Protein AF-A0A1C7NAM7-F1 (afdb_monomer_lite)

Structure (mmCIF, N/CA/C/O backbone):
data_AF-A0A1C7NAM7-F1
#
_entry.id   AF-A0A1C7NAM7-F1
#
loop_
_atom_site.group_PDB
_atom_site.id
_atom_site.type_symbol
_atom_site.label_atom_id
_atom_site.label_alt_id
_atom_site.label_comp_id
_atom_site.label_asym_id
_atom_site.label_entity_id
_atom_site.label_seq_id
_atom_site.pdbx_PDB_ins_code
_atom_site.Cartn_x
_atom_site.Cartn_y
_atom_site.Cartn_z
_atom_site.occupancy
_atom_site.B_iso_or_equiv
_atom_site.auth_seq_id
_atom_site.auth_comp_id
_atom_site.auth_asym_id
_atom_site.auth_atom_id
_atom_site.pdbx_PDB_model_num
ATOM 1 N N . MET A 1 1 ? -7.682 -8.474 13.176 1.00 89.62 1 MET A N 1
ATOM 2 C CA . MET A 1 1 ? -6.869 -7.498 12.425 1.00 89.62 1 MET A CA 1
ATOM 3 C C . MET A 1 1 ? -6.862 -7.933 10.978 1.00 89.62 1 MET A C 1
ATOM 5 O O . MET A 1 1 ? -6.713 -9.126 10.73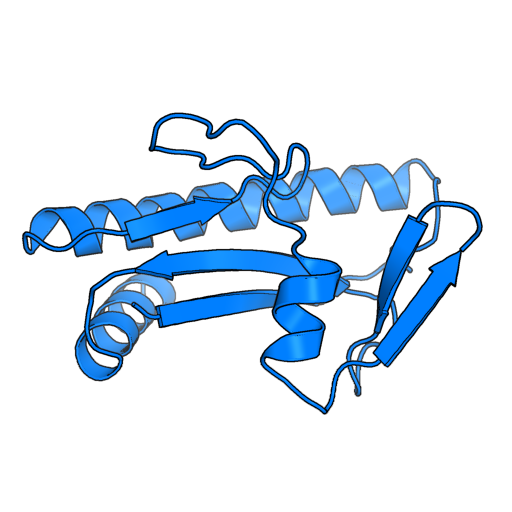5 1.00 89.62 1 MET A O 1
ATOM 9 N N . LEU A 1 2 ? -7.080 -7.004 10.056 1.00 95.81 2 LEU A N 1
ATOM 10 C CA . LEU A 1 2 ? -6.973 -7.240 8.624 1.00 95.81 2 LEU A CA 1
ATOM 11 C C . LEU A 1 2 ? -5.586 -6.818 8.139 1.00 95.81 2 LEU A C 1
ATOM 13 O O . LEU A 1 2 ? -5.033 -5.825 8.616 1.00 95.81 2 LEU A O 1
ATOM 17 N N . VAL A 1 3 ? -5.062 -7.582 7.184 1.00 95.06 3 VAL A N 1
ATOM 18 C CA . VAL A 1 3 ? -3.833 -7.294 6.444 1.00 95.06 3 VAL A CA 1
ATOM 19 C C . VAL A 1 3 ? -4.222 -7.242 4.976 1.00 95.06 3 VAL A C 1
ATOM 21 O O . VAL A 1 3 ? -4.789 -8.205 4.459 1.00 95.06 3 VAL A O 1
ATOM 24 N N . ILE A 1 4 ? -3.991 -6.105 4.334 1.00 95.25 4 ILE A N 1
ATOM 25 C CA . ILE A 1 4 ? -4.506 -5.811 3.002 1.00 95.25 4 ILE A CA 1
ATOM 26 C C . ILE A 1 4 ? -3.323 -5.520 2.085 1.00 95.25 4 ILE A C 1
ATOM 28 O O . ILE A 1 4 ? -2.804 -4.401 2.104 1.00 95.25 4 ILE A O 1
ATOM 32 N N . PRO A 1 5 ? -2.895 -6.506 1.279 1.00 94.44 5 PRO A N 1
ATOM 33 C CA . PRO A 1 5 ? -1.983 -6.256 0.177 1.00 94.44 5 PRO A CA 1
ATOM 34 C C . PRO A 1 5 ? -2.615 -5.281 -0.821 1.00 94.44 5 PRO A C 1
ATOM 36 O O . PRO A 1 5 ? -3.718 -5.508 -1.321 1.00 94.44 5 PRO A O 1
ATOM 39 N N . VAL A 1 6 ? -1.902 -4.204 -1.127 1.00 94.44 6 VAL A N 1
ATOM 40 C CA . VAL A 1 6 ? -2.269 -3.192 -2.117 1.00 94.44 6 VAL A CA 1
ATOM 41 C C . VAL A 1 6 ? -1.274 -3.300 -3.263 1.00 94.44 6 VAL A C 1
ATOM 43 O O . VAL A 1 6 ? -0.093 -2.999 -3.108 1.00 94.44 6 VAL A O 1
ATOM 46 N N . ILE A 1 7 ? -1.744 -3.787 -4.412 1.00 94.31 7 ILE A N 1
ATOM 47 C CA . ILE A 1 7 ? -0.892 -4.098 -5.563 1.00 94.31 7 ILE A CA 1
ATOM 48 C C . ILE A 1 7 ? -1.140 -3.078 -6.664 1.00 94.31 7 ILE A C 1
ATOM 50 O O . ILE A 1 7 ? -2.197 -3.074 -7.298 1.00 94.31 7 ILE A O 1
ATOM 54 N N . GLN A 1 8 ? -0.150 -2.229 -6.922 1.00 95.81 8 GLN A N 1
ATOM 55 C CA . GLN A 1 8 ? -0.212 -1.277 -8.024 1.00 95.81 8 GLN A CA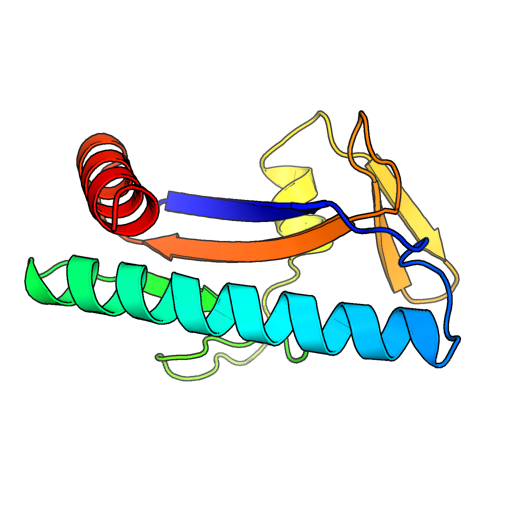 1
ATOM 56 C C . GLN A 1 8 ? 0.397 -1.896 -9.279 1.00 95.81 8 GLN A C 1
ATOM 58 O O . GLN A 1 8 ? 1.521 -2.387 -9.242 1.00 95.81 8 GLN A O 1
ATOM 63 N N . LYS A 1 9 ? -0.324 -1.857 -10.403 1.00 97.38 9 LYS A N 1
ATOM 64 C CA . LYS A 1 9 ? 0.223 -2.261 -11.704 1.00 97.38 9 LYS A CA 1
ATOM 65 C C . LYS A 1 9 ? 1.216 -1.215 -12.204 1.00 97.38 9 LYS A C 1
ATOM 67 O O . LYS A 1 9 ? 0.862 -0.039 -12.281 1.00 97.38 9 LYS A O 1
ATOM 72 N N . CYS A 1 10 ? 2.388 -1.658 -12.639 1.00 97.38 10 CYS A N 1
ATOM 73 C CA . CYS A 1 10 ? 3.432 -0.815 -13.212 1.00 97.38 10 CYS A CA 1
ATOM 74 C C . CYS A 1 10 ? 3.507 -0.907 -14.744 1.00 97.38 10 CYS A C 1
ATOM 76 O O . CYS A 1 10 ? 2.965 -1.827 -15.361 1.00 97.38 10 CYS A O 1
ATOM 78 N N . GLN A 1 11 ? 4.170 0.072 -15.358 1.00 97.50 11 GLN A N 1
ATOM 79 C CA . GLN A 1 11 ? 4.496 0.092 -16.783 1.00 97.50 11 GLN A CA 1
ATOM 80 C C . GLN A 1 11 ? 5.814 -0.629 -17.067 1.00 97.50 11 GLN A C 1
ATOM 82 O O . GLN A 1 11 ? 5.910 -1.341 -18.066 1.00 97.50 11 GLN A O 1
ATOM 87 N N . HIS A 1 12 ? 6.805 -0.475 -16.190 1.00 97.38 12 HIS A N 1
ATOM 88 C CA . HIS A 1 12 ? 8.099 -1.134 -16.314 1.00 97.38 12 HIS A CA 1
ATOM 89 C C . HIS A 1 12 ? 8.175 -2.402 -15.463 1.00 97.38 12 HIS A C 1
ATOM 91 O O . HIS A 1 12 ? 7.453 -2.569 -14.476 1.00 97.38 12 HIS A O 1
ATOM 97 N N . ASP A 1 13 ? 9.094 -3.288 -15.842 1.00 95.44 13 ASP A N 1
ATOM 98 C CA . ASP A 1 13 ? 9.435 -4.463 -15.052 1.00 95.44 13 ASP A CA 1
ATOM 99 C C . ASP A 1 13 ? 10.156 -4.028 -13.768 1.00 95.44 13 ASP A C 1
ATOM 101 O O . ASP A 1 13 ? 11.274 -3.501 -13.817 1.00 95.44 13 ASP A O 1
ATOM 105 N N . MET A 1 14 ? 9.530 -4.256 -12.610 1.00 93.50 14 MET A N 1
ATOM 106 C CA . MET A 1 14 ? 10.075 -3.833 -11.319 1.00 93.50 14 MET A CA 1
ATOM 107 C C . MET A 1 14 ? 11.248 -4.701 -10.842 1.00 93.50 14 MET A C 1
ATOM 109 O O . MET A 1 14 ? 11.785 -4.438 -9.767 1.00 93.50 14 MET A O 1
ATOM 113 N N . VAL A 1 15 ? 11.713 -5.681 -11.628 1.00 91.25 15 VAL A N 1
ATOM 114 C CA . VAL A 1 15 ? 13.030 -6.314 -11.416 1.00 91.25 15 VAL A CA 1
ATOM 115 C C . VAL A 1 15 ? 14.178 -5.388 -11.855 1.00 91.25 15 VAL A C 1
ATOM 117 O O . VAL A 1 15 ? 15.290 -5.481 -11.335 1.00 91.25 15 VAL A O 1
ATOM 120 N N . GLY A 1 16 ? 13.936 -4.465 -12.792 1.00 90.38 16 GLY A N 1
ATOM 121 C CA . GLY A 1 16 ? 14.973 -3.598 -13.357 1.00 90.38 16 GLY A CA 1
ATOM 122 C C . GLY A 1 16 ? 15.506 -2.534 -12.386 1.00 90.38 16 GLY A C 1
ATOM 123 O O . GLY A 1 16 ? 14.821 -2.097 -11.467 1.00 90.38 16 GLY A O 1
ATOM 124 N N . ILE A 1 17 ? 16.731 -2.055 -12.608 1.00 90.06 17 ILE A N 1
ATOM 125 C CA . ILE A 1 17 ? 17.376 -1.007 -11.784 1.00 90.06 17 ILE A CA 1
ATOM 126 C C . ILE A 1 17 ? 17.691 0.265 -12.584 1.00 90.06 17 ILE A C 1
ATOM 128 O O . ILE A 1 17 ? 18.598 1.024 -12.243 1.00 90.06 17 ILE A O 1
ATOM 132 N N . THR A 1 18 ? 16.971 0.485 -13.686 1.00 95.69 18 THR A N 1
ATOM 133 C CA . THR A 1 18 ? 17.170 1.668 -14.532 1.00 95.69 18 THR A CA 1
ATOM 134 C C . THR A 1 18 ? 16.566 2.920 -13.890 1.00 95.69 18 THR A C 1
ATOM 136 O O . THR A 1 18 ? 15.810 2.845 -12.917 1.00 95.69 18 THR A O 1
ATOM 139 N N . LYS A 1 19 ? 16.895 4.094 -14.442 1.00 97.12 19 LYS A N 1
ATOM 140 C CA . LYS A 1 19 ? 16.374 5.379 -13.951 1.00 97.12 19 LYS A CA 1
ATOM 141 C C . LYS A 1 19 ? 14.857 5.467 -14.082 1.00 97.12 19 LYS A C 1
ATOM 143 O O . LYS A 1 19 ? 14.205 5.982 -13.186 1.00 97.12 19 LYS A O 1
ATOM 148 N N . GLU A 1 20 ? 14.312 4.938 -15.169 1.00 97.62 20 GLU A N 1
ATOM 149 C CA . GLU A 1 20 ? 12.881 4.928 -15.470 1.00 97.62 20 GLU A CA 1
ATOM 150 C C . GLU A 1 20 ? 12.124 4.038 -14.480 1.00 97.62 20 GLU A C 1
ATOM 152 O O . GLU A 1 20 ? 11.084 4.439 -13.965 1.00 97.62 20 GLU A O 1
ATOM 157 N N . VAL A 1 21 ? 12.687 2.868 -14.146 1.00 96.38 21 VAL A N 1
ATOM 158 C CA . VAL A 1 21 ? 12.099 1.968 -13.145 1.00 96.38 21 VAL A CA 1
ATOM 159 C C . VAL A 1 21 ? 12.124 2.616 -11.758 1.00 96.38 21 VAL A C 1
ATOM 161 O O . VAL A 1 21 ? 11.120 2.580 -11.057 1.00 96.38 21 VAL A O 1
ATOM 164 N N . ASN A 1 22 ? 13.237 3.244 -11.362 1.00 95.56 22 ASN A N 1
ATOM 165 C CA . ASN A 1 22 ? 13.326 3.951 -10.077 1.00 95.56 22 ASN A CA 1
ATOM 166 C C . ASN A 1 22 ? 12.358 5.136 -9.998 1.00 95.56 22 ASN A C 1
ATOM 168 O O . ASN A 1 22 ? 11.671 5.285 -8.997 1.00 95.56 22 ASN A O 1
ATOM 172 N N . TYR A 1 23 ? 12.241 5.917 -11.072 1.00 97.69 23 TYR A N 1
ATOM 173 C CA . TYR A 1 23 ? 11.260 6.994 -11.144 1.00 97.69 23 TYR A CA 1
ATOM 174 C C . TYR A 1 23 ? 9.826 6.468 -10.998 1.00 97.69 23 TYR A C 1
ATOM 176 O O . TYR A 1 23 ? 9.034 7.035 -10.251 1.00 97.69 23 TYR A O 1
ATOM 184 N N . GLU A 1 24 ? 9.486 5.356 -11.659 1.00 97.75 24 GLU A N 1
ATOM 185 C CA . GLU A 1 24 ? 8.170 4.747 -11.467 1.00 97.75 24 GLU A CA 1
ATOM 186 C C . GLU A 1 24 ? 7.970 4.265 -10.023 1.00 97.75 24 GLU A C 1
ATOM 188 O O . GLU A 1 24 ? 6.892 4.488 -9.477 1.00 97.75 24 GLU A O 1
ATOM 193 N N . ARG A 1 25 ? 8.982 3.669 -9.374 1.00 94.88 25 ARG A N 1
ATOM 194 C CA . ARG A 1 25 ? 8.899 3.282 -7.951 1.00 94.88 25 ARG A CA 1
ATOM 195 C C . ARG A 1 25 ? 8.557 4.472 -7.061 1.00 94.88 25 ARG A C 1
ATOM 197 O O . ARG A 1 25 ? 7.655 4.345 -6.240 1.00 94.88 25 ARG A O 1
ATOM 204 N N . ASP A 1 26 ? 9.221 5.608 -7.258 1.00 96.12 26 ASP A N 1
ATOM 205 C CA . ASP A 1 26 ? 8.971 6.826 -6.480 1.00 96.12 26 ASP A CA 1
ATOM 206 C C . ASP A 1 26 ? 7.529 7.322 -6.677 1.00 96.12 26 ASP A C 1
ATOM 208 O O . ASP A 1 26 ? 6.833 7.623 -5.709 1.00 96.12 26 ASP A O 1
ATOM 212 N N . VAL A 1 27 ? 7.032 7.308 -7.920 1.00 97.31 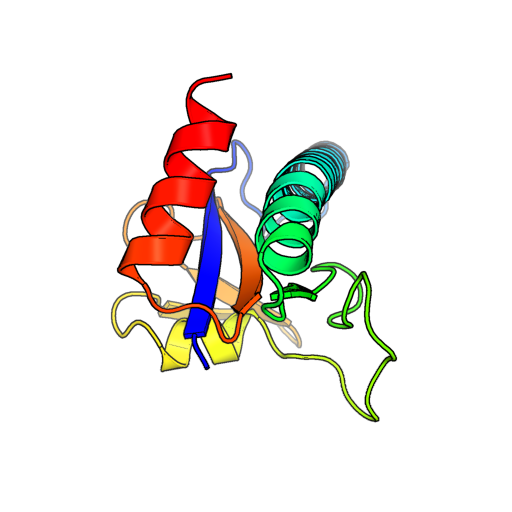27 VAL A N 1
ATOM 213 C CA . VAL A 1 27 ? 5.639 7.670 -8.230 1.00 97.31 27 VAL A CA 1
ATOM 214 C C . VAL A 1 27 ? 4.643 6.710 -7.564 1.00 97.31 27 VAL A C 1
ATOM 216 O O . VAL A 1 27 ? 3.648 7.154 -6.994 1.00 97.31 27 VAL A O 1
ATOM 219 N N . ARG A 1 28 ? 4.882 5.390 -7.607 1.00 96.81 28 ARG A N 1
ATOM 220 C CA . ARG A 1 28 ? 4.007 4.396 -6.950 1.00 96.81 28 ARG A CA 1
ATOM 221 C C . ARG A 1 28 ? 4.025 4.527 -5.434 1.00 96.81 28 ARG A C 1
ATOM 223 O O . ARG A 1 28 ? 2.973 4.383 -4.809 1.00 96.81 28 ARG A O 1
ATOM 230 N N . LEU A 1 29 ? 5.189 4.802 -4.856 1.00 95.44 29 LEU A N 1
ATOM 231 C CA . LEU A 1 29 ? 5.343 5.058 -3.430 1.00 95.44 29 LEU A CA 1
ATOM 232 C C . LEU A 1 29 ? 4.522 6.278 -3.009 1.00 95.44 29 LEU A C 1
ATOM 234 O O . LEU A 1 29 ? 3.717 6.187 -2.084 1.00 95.44 29 LEU A O 1
ATOM 238 N N . GLU A 1 30 ? 4.678 7.396 -3.717 1.00 95.88 30 GLU A N 1
ATOM 239 C CA . GLU A 1 30 ? 3.958 8.632 -3.417 1.00 95.88 30 GLU A CA 1
ATOM 240 C C . GLU A 1 30 ? 2.439 8.440 -3.517 1.00 95.88 30 GLU A C 1
ATOM 242 O O . GLU A 1 30 ? 1.713 8.806 -2.590 1.00 95.88 30 GLU A O 1
ATOM 247 N N . LEU A 1 31 ? 1.956 7.790 -4.582 1.00 95.88 31 LEU A N 1
ATOM 248 C CA . LEU A 1 31 ? 0.535 7.467 -4.745 1.00 95.88 31 LEU A CA 1
ATOM 249 C C . LEU A 1 31 ? 0.000 6.618 -3.586 1.00 95.88 31 LEU A C 1
ATOM 251 O O . LEU A 1 31 ? -1.073 6.907 -3.052 1.00 95.88 31 LEU A O 1
ATOM 255 N N . PHE A 1 32 ? 0.747 5.589 -3.173 1.00 96.25 32 PHE A N 1
ATOM 256 C CA . PHE A 1 32 ? 0.346 4.726 -2.064 1.00 96.25 32 PHE A CA 1
ATOM 257 C C . PHE A 1 32 ? 0.294 5.480 -0.736 1.00 96.25 32 PHE A C 1
ATOM 259 O O . PHE A 1 32 ? -0.681 5.339 -0.002 1.00 96.25 32 PHE A O 1
ATOM 266 N N . VAL A 1 33 ? 1.301 6.301 -0.431 1.00 95.81 33 VAL A N 1
ATOM 267 C CA . VAL A 1 33 ? 1.348 7.071 0.819 1.00 95.81 33 VAL A CA 1
ATOM 268 C C . VAL A 1 33 ? 0.233 8.116 0.861 1.00 95.81 33 VAL A C 1
ATOM 270 O O . VAL A 1 33 ? -0.434 8.248 1.888 1.00 95.81 33 VAL A O 1
ATOM 273 N N . GLN A 1 34 ? -0.021 8.825 -0.243 1.00 95.44 34 GLN A N 1
ATOM 274 C CA . GLN A 1 34 ? -1.104 9.809 -0.327 1.00 95.44 34 GLN A CA 1
ATOM 275 C C . GLN A 1 34 ? -2.477 9.155 -0.119 1.00 95.44 34 GLN A C 1
ATOM 277 O O . GLN A 1 34 ? -3.240 9.590 0.745 1.00 95.44 34 GLN A O 1
ATOM 282 N N . TRP A 1 35 ? -2.772 8.077 -0.853 1.00 96.69 35 TRP A N 1
ATOM 283 C CA . TRP A 1 35 ? -4.020 7.326 -0.696 1.00 96.69 35 TRP A CA 1
ATOM 284 C C . TRP A 1 35 ? -4.141 6.705 0.702 1.00 96.69 35 TRP A C 1
ATOM 286 O O . TRP A 1 35 ? -5.158 6.861 1.380 1.00 96.69 35 TRP A O 1
ATOM 296 N N . GLY A 1 36 ? -3.085 6.041 1.168 1.00 97.06 36 GLY A N 1
ATOM 297 C CA . GLY A 1 36 ? -3.057 5.346 2.448 1.00 97.06 36 GLY A CA 1
ATOM 298 C C . GLY A 1 36 ? -3.245 6.300 3.622 1.00 97.06 36 GLY A C 1
ATOM 299 O O . GLY A 1 36 ? -3.958 5.964 4.564 1.00 97.06 36 GLY A O 1
ATOM 300 N N . LYS A 1 37 ? -2.711 7.525 3.540 1.00 97.00 37 LYS A N 1
ATOM 301 C CA . LYS A 1 37 ? -2.970 8.578 4.527 1.00 97.00 37 LYS A CA 1
ATOM 302 C C . LYS A 1 37 ? -4.455 8.923 4.624 1.00 97.00 37 LYS A C 1
ATOM 304 O O . LYS A 1 37 ? -4.969 9.001 5.735 1.00 97.00 37 LYS A O 1
ATOM 309 N N . LEU A 1 38 ? -5.155 9.086 3.498 1.00 97.69 38 LEU A N 1
ATOM 310 C CA . LEU A 1 38 ? -6.597 9.369 3.504 1.00 97.69 38 LEU A CA 1
ATOM 311 C C . LEU A 1 38 ? -7.386 8.233 4.168 1.00 97.69 38 LEU A C 1
ATOM 313 O O . LEU A 1 38 ? -8.244 8.490 5.013 1.00 97.69 38 LEU A O 1
ATOM 317 N N . VAL A 1 39 ? -7.055 6.979 3.837 1.00 98.06 39 VAL A N 1
ATOM 318 C CA . VAL A 1 39 ? -7.703 5.797 4.429 1.00 98.06 39 VAL A CA 1
ATOM 319 C C . VAL A 1 39 ? -7.435 5.732 5.930 1.00 98.06 39 VAL A C 1
ATOM 321 O O . VAL A 1 39 ? -8.367 5.576 6.720 1.00 98.06 39 VAL A O 1
ATOM 324 N N . VAL A 1 40 ? -6.175 5.880 6.344 1.00 98.12 40 VAL A N 1
ATOM 325 C CA . VAL A 1 40 ? -5.773 5.819 7.753 1.00 98.12 40 VAL A CA 1
ATOM 326 C C . VAL A 1 40 ? -6.423 6.938 8.561 1.00 98.12 40 VAL A C 1
ATOM 328 O O . VAL A 1 40 ? -6.988 6.657 9.618 1.00 98.12 40 VAL A O 1
ATOM 331 N N . ASP A 1 41 ? -6.402 8.178 8.067 1.00 98.00 41 ASP A N 1
ATOM 332 C CA . ASP A 1 41 ? -7.027 9.328 8.727 1.00 98.00 41 ASP A CA 1
ATOM 333 C C . ASP A 1 41 ? -8.536 9.088 8.912 1.00 98.00 41 ASP A C 1
ATOM 335 O O . ASP A 1 41 ? -9.079 9.295 10.002 1.00 98.00 41 ASP A O 1
ATOM 339 N N . ARG A 1 42 ? -9.214 8.560 7.884 1.00 98.06 42 ARG A N 1
ATOM 340 C CA . ARG A 1 42 ? -10.648 8.258 7.935 1.00 98.06 42 ARG A CA 1
ATOM 341 C C . ARG A 1 42 ? -10.989 7.129 8.913 1.00 98.06 42 ARG A C 1
ATOM 343 O O . ARG A 1 42 ? -11.962 7.257 9.660 1.00 98.06 42 ARG A O 1
ATOM 350 N N . ILE A 1 43 ? -10.200 6.052 8.941 1.00 98.38 43 ILE A N 1
ATOM 351 C CA . ILE A 1 43 ? -10.378 4.931 9.881 1.00 98.38 43 ILE A CA 1
ATOM 352 C C . ILE A 1 43 ? -10.095 5.375 11.326 1.00 98.38 43 ILE A C 1
ATOM 354 O O . ILE A 1 43 ? -10.849 5.035 12.242 1.00 98.38 43 ILE A O 1
ATOM 358 N N . LYS A 1 44 ? -9.061 6.197 11.542 1.00 98.00 44 LYS A N 1
ATOM 359 C CA . LYS A 1 44 ? -8.766 6.789 12.856 1.00 98.00 44 LYS A CA 1
ATOM 360 C C . LYS A 1 44 ? -9.889 7.708 13.331 1.00 98.00 44 LYS A C 1
ATOM 362 O O . LYS A 1 44 ? -10.259 7.654 14.502 1.00 98.00 44 LYS A O 1
ATOM 367 N N . ALA A 1 45 ? -10.495 8.485 12.432 1.00 98.00 45 ALA A N 1
ATOM 368 C CA . ALA A 1 45 ? -11.608 9.377 12.760 1.00 98.00 45 ALA A CA 1
ATOM 369 C C . ALA A 1 45 ? -12.870 8.648 13.266 1.00 98.00 45 ALA A C 1
ATOM 371 O O . ALA A 1 45 ? -13.675 9.251 13.971 1.00 98.00 45 ALA A O 1
ATOM 372 N N . ILE A 1 46 ? -13.043 7.357 12.952 1.00 97.38 46 ILE A N 1
ATOM 373 C CA . ILE A 1 46 ? -14.138 6.519 13.483 1.00 97.38 46 ILE A CA 1
ATOM 374 C C . ILE A 1 46 ? -13.723 5.682 14.700 1.00 97.38 46 ILE A C 1
ATOM 376 O O . ILE A 1 46 ? -14.426 4.746 15.077 1.00 97.38 46 ILE A O 1
ATOM 380 N N . GLY A 1 47 ? -12.590 6.012 15.326 1.00 97.62 47 GLY A N 1
ATOM 381 C CA . GLY A 1 47 ? -12.121 5.375 16.557 1.00 97.62 47 GLY A CA 1
ATOM 382 C C . GLY A 1 47 ? -11.491 3.997 16.357 1.00 97.62 47 GLY A C 1
ATOM 383 O O . GLY A 1 47 ? -11.380 3.235 17.316 1.00 97.62 47 GLY A O 1
ATOM 384 N N . MET A 1 48 ? -11.090 3.657 15.129 1.00 98.00 48 MET A N 1
ATOM 385 C CA . MET A 1 48 ? -10.427 2.392 14.808 1.00 98.00 48 MET A CA 1
ATOM 386 C C . MET A 1 48 ? -8.957 2.619 14.456 1.00 98.00 48 MET A C 1
ATOM 388 O O . MET A 1 48 ? -8.530 3.727 14.145 1.00 98.00 48 MET A O 1
ATOM 392 N N . TRP A 1 49 ? -8.156 1.558 14.515 1.00 98.06 49 TRP A N 1
ATOM 393 C CA . TRP A 1 49 ? -6.735 1.645 14.202 1.00 98.06 49 TRP A CA 1
ATOM 394 C C . TRP A 1 49 ? -6.483 1.264 12.744 1.00 98.06 49 TRP A C 1
ATOM 396 O O . TRP A 1 49 ? -7.055 0.292 12.241 1.00 98.06 49 TRP A O 1
ATOM 406 N N . ALA A 1 50 ? -5.604 2.009 12.083 1.00 98.25 50 ALA A N 1
ATOM 407 C CA . ALA A 1 50 ? -5.034 1.647 10.798 1.00 98.25 50 ALA A CA 1
ATOM 408 C C . ALA A 1 50 ? -3.629 2.230 10.644 1.00 98.25 50 ALA A C 1
ATOM 410 O O . ALA A 1 50 ? -3.308 3.262 11.244 1.00 98.25 50 ALA A O 1
ATOM 411 N N . ASP A 1 51 ? -2.834 1.570 9.811 1.00 98.00 51 ASP A N 1
ATOM 412 C CA . ASP A 1 51 ? -1.513 2.016 9.383 1.00 98.00 51 ASP A CA 1
ATOM 413 C C . ASP A 1 51 ? -1.173 1.436 8.005 1.00 98.00 51 ASP A C 1
ATOM 415 O O . ASP A 1 51 ? -1.815 0.491 7.540 1.00 98.00 51 ASP A O 1
ATOM 419 N N . ILE A 1 52 ? -0.143 1.979 7.370 1.00 97.19 52 ILE A N 1
ATOM 420 C CA . ILE A 1 52 ? 0.457 1.439 6.150 1.00 97.19 52 ILE A CA 1
ATOM 421 C C . ILE A 1 52 ? 1.939 1.182 6.405 1.00 97.19 52 ILE A C 1
ATOM 423 O O . ILE A 1 52 ? 2.570 1.908 7.171 1.00 97.19 52 ILE A O 1
ATOM 427 N N . MET A 1 53 ? 2.495 0.156 5.771 1.00 95.00 53 MET A N 1
ATOM 428 C CA . MET A 1 53 ? 3.944 -0.048 5.779 1.00 95.00 53 MET A CA 1
ATOM 429 C C . MET A 1 53 ? 4.551 0.752 4.643 1.00 95.00 53 MET A C 1
ATOM 431 O O . MET A 1 53 ? 4.077 0.653 3.514 1.00 95.00 53 MET A O 1
ATOM 435 N N . ASP A 1 54 ? 5.585 1.532 4.939 1.00 90.62 54 ASP A N 1
ATOM 436 C CA . ASP A 1 54 ? 6.424 2.145 3.922 1.00 90.62 54 ASP A CA 1
ATOM 437 C C . ASP A 1 54 ? 7.128 1.029 3.132 1.00 90.62 54 ASP A C 1
ATOM 439 O O . ASP A 1 54 ? 7.985 0.347 3.696 1.00 90.62 54 ASP A O 1
ATOM 443 N N . PRO A 1 55 ? 6.819 0.832 1.839 1.00 84.88 55 PRO A N 1
ATOM 444 C CA . PRO A 1 55 ? 7.414 -0.237 1.038 1.00 84.88 55 PRO A CA 1
ATOM 445 C C . PRO A 1 55 ? 8.937 -0.117 0.883 1.00 84.88 55 PRO A C 1
ATOM 447 O O . PRO A 1 55 ? 9.597 -1.107 0.568 1.00 84.88 55 PRO A O 1
ATOM 450 N N . ALA A 1 56 ? 9.509 1.078 1.080 1.00 85.62 56 ALA A N 1
ATOM 451 C CA . ALA A 1 56 ? 10.949 1.291 0.976 1.00 85.62 56 ALA A CA 1
ATOM 452 C C . ALA A 1 56 ? 11.710 0.813 2.225 1.00 85.62 56 ALA A C 1
ATOM 454 O O . ALA A 1 56 ? 12.809 0.269 2.100 1.00 85.62 56 ALA A O 1
ATOM 455 N N . SER A 1 57 ? 11.146 1.006 3.421 1.00 88.44 57 SER A N 1
ATOM 456 C CA . SER A 1 57 ? 11.793 0.656 4.696 1.00 88.44 57 SER A CA 1
ATOM 457 C C . SER A 1 57 ? 11.215 -0.586 5.382 1.00 88.44 57 SER A C 1
ATOM 459 O O . SER A 1 57 ? 11.893 -1.204 6.203 1.00 88.44 57 SER A O 1
ATOM 461 N N . GLY A 1 58 ? 9.978 -0.961 5.050 1.00 90.00 58 GLY A N 1
ATOM 462 C CA . GLY A 1 58 ? 9.203 -2.023 5.686 1.00 90.00 58 GLY A CA 1
ATOM 463 C C . GLY A 1 58 ? 8.649 -1.656 7.067 1.00 90.00 58 GLY A C 1
ATOM 464 O O . GLY A 1 58 ? 8.215 -2.544 7.797 1.00 90.00 58 GLY A O 1
ATOM 465 N N . PHE A 1 59 ? 8.680 -0.383 7.468 1.00 94.81 59 PHE A N 1
ATOM 466 C CA . PHE A 1 59 ? 8.183 0.069 8.773 1.00 94.81 59 PHE A CA 1
ATOM 467 C C . PHE A 1 59 ? 6.848 0.820 8.664 1.00 94.81 59 PHE A C 1
ATOM 469 O O . PHE A 1 59 ? 6.519 1.329 7.592 1.00 94.81 59 PHE A O 1
ATOM 476 N N . PRO A 1 60 ? 6.068 0.910 9.758 1.00 95.94 60 PRO A N 1
ATOM 477 C CA . PRO A 1 60 ? 4.832 1.685 9.767 1.00 95.94 60 PRO A CA 1
ATOM 478 C C . PRO A 1 60 ? 5.090 3.158 9.439 1.00 95.94 60 PRO A C 1
ATOM 480 O O . PRO A 1 60 ? 6.067 3.738 9.911 1.00 95.94 60 PRO A O 1
ATOM 483 N N . VAL A 1 61 ? 4.194 3.775 8.669 1.00 96.00 61 VAL A N 1
ATOM 484 C CA . VAL A 1 61 ? 4.283 5.205 8.331 1.00 96.00 61 VAL A CA 1
ATOM 485 C C . VAL A 1 61 ? 3.802 6.084 9.486 1.00 96.00 61 VAL A C 1
ATOM 487 O O . VAL A 1 61 ? 4.341 7.172 9.686 1.00 96.00 61 VAL A O 1
ATOM 490 N N . PHE A 1 62 ? 2.786 5.650 10.240 1.00 95.44 62 PHE A N 1
ATOM 491 C CA . PHE A 1 62 ? 2.158 6.484 11.273 1.00 95.44 62 PHE A CA 1
ATOM 492 C C . PHE A 1 62 ? 2.418 6.023 12.711 1.00 95.44 62 PHE A C 1
ATOM 494 O O . PHE A 1 62 ? 2.336 6.836 13.632 1.00 95.44 62 PHE A O 1
ATOM 501 N N . GLY A 1 63 ? 2.644 4.731 12.921 1.00 92.06 63 GLY A N 1
ATOM 502 C CA . GLY A 1 63 ? 2.967 4.131 14.209 1.00 92.06 63 GLY A CA 1
ATOM 503 C C . GLY A 1 63 ? 4.465 4.107 14.503 1.00 92.06 63 GLY A C 1
ATOM 504 O O . GLY A 1 63 ? 5.296 4.509 13.693 1.00 92.06 63 GLY A O 1
ATOM 505 N N . GLU A 1 64 ? 4.819 3.607 15.685 1.00 91.94 64 GLU A N 1
ATOM 506 C CA . GLU A 1 64 ? 6.219 3.399 16.053 1.00 91.94 64 GLU A CA 1
ATOM 507 C C . GLU A 1 64 ? 6.794 2.159 15.359 1.00 91.94 64 GLU A C 1
ATOM 509 O O . GLU A 1 64 ? 6.147 1.111 15.265 1.00 91.94 64 GLU A O 1
ATOM 514 N N . ALA A 1 65 ? 8.039 2.272 14.897 1.00 92.50 65 ALA A N 1
ATOM 515 C CA . ALA A 1 65 ? 8.765 1.156 14.315 1.00 92.50 65 ALA A CA 1
ATOM 516 C C . ALA A 1 65 ? 9.024 0.060 15.362 1.00 92.50 65 ALA A C 1
ATOM 518 O O . ALA A 1 65 ? 9.533 0.317 16.454 1.00 92.50 65 ALA A O 1
ATOM 519 N N . GLY A 1 66 ? 8.696 -1.181 15.001 1.00 90.31 66 GLY A N 1
ATOM 520 C CA . GLY A 1 66 ? 9.078 -2.361 15.769 1.00 90.31 66 GLY A CA 1
ATOM 521 C C . GLY A 1 66 ? 10.556 -2.737 15.575 1.00 90.31 66 GLY A C 1
ATOM 522 O O . GLY A 1 66 ? 11.289 -2.074 14.843 1.00 90.31 66 GLY A O 1
ATOM 523 N N . PRO A 1 67 ? 11.011 -3.846 16.181 1.00 91.31 67 PRO A N 1
ATOM 524 C CA . PRO A 1 67 ? 12.404 -4.290 16.082 1.00 91.31 67 PRO A CA 1
ATOM 525 C C . PRO A 1 67 ? 12.791 -4.836 14.696 1.00 91.31 67 PRO A C 1
ATOM 527 O O . PRO A 1 67 ? 13.972 -5.052 14.432 1.00 91.31 67 PRO A O 1
ATOM 530 N N . SER A 1 68 ? 11.816 -5.099 13.821 1.00 91.62 68 SER A N 1
ATOM 531 C CA . SER A 1 68 ? 12.025 -5.675 12.490 1.00 91.62 68 SER A CA 1
ATOM 532 C C . SER A 1 68 ? 11.013 -5.125 11.481 1.00 91.62 68 SER A C 1
ATOM 534 O O . SER A 1 68 ? 9.862 -4.902 11.869 1.00 91.62 68 SER A O 1
ATOM 536 N N . PRO A 1 69 ? 11.397 -4.966 10.201 1.00 91.56 69 PRO A N 1
ATOM 537 C CA . PRO A 1 69 ? 10.470 -4.557 9.153 1.00 91.56 69 PRO A CA 1
ATOM 538 C C . PRO A 1 69 ? 9.437 -5.652 8.859 1.00 91.56 69 PRO A C 1
ATOM 540 O O . PRO A 1 69 ? 9.691 -6.845 9.057 1.00 91.56 69 PRO A O 1
ATOM 543 N N . TYR A 1 70 ? 8.279 -5.248 8.351 1.00 90.56 70 TYR A N 1
ATOM 544 C CA . TYR A 1 70 ? 7.289 -6.148 7.787 1.00 90.56 70 TYR A CA 1
ATOM 545 C C . TYR A 1 70 ? 7.733 -6.624 6.391 1.00 90.56 70 TYR A C 1
ATOM 547 O O . TYR A 1 70 ? 8.047 -5.803 5.530 1.00 90.56 70 TYR A O 1
ATOM 555 N N . PRO A 1 71 ? 7.763 -7.941 6.133 1.00 87.75 71 PRO A N 1
ATOM 556 C CA . PRO A 1 71 ? 8.185 -8.472 4.844 1.00 87.75 71 PRO A CA 1
ATOM 557 C C . PRO A 1 71 ? 7.006 -8.519 3.855 1.00 87.75 71 PRO A C 1
ATOM 559 O O . PRO A 1 71 ? 6.350 -9.553 3.730 1.00 87.75 71 PRO A O 1
ATOM 562 N N . ASP A 1 72 ? 6.730 -7.421 3.137 1.00 84.94 72 ASP A N 1
ATOM 563 C CA . ASP A 1 72 ? 5.569 -7.293 2.229 1.00 84.94 72 ASP A CA 1
ATOM 564 C C . ASP A 1 72 ? 5.413 -8.452 1.233 1.00 84.94 72 ASP A C 1
ATOM 566 O O . ASP A 1 72 ? 4.305 -8.957 1.027 1.00 84.94 72 ASP A O 1
ATOM 570 N N . VAL A 1 73 ? 6.518 -8.910 0.637 1.00 84.81 73 VAL A N 1
ATOM 571 C CA . VAL A 1 73 ? 6.516 -10.000 -0.353 1.00 84.81 73 VAL A CA 1
ATOM 572 C C . VAL A 1 73 ? 6.055 -11.312 0.282 1.00 84.81 73 VAL A C 1
ATOM 574 O O . VAL A 1 73 ? 5.127 -11.953 -0.211 1.00 84.81 73 VAL A O 1
ATOM 577 N N . GLN A 1 74 ? 6.665 -11.701 1.401 1.00 85.81 74 GLN A N 1
ATOM 578 C CA . GLN A 1 74 ? 6.338 -12.935 2.111 1.00 85.81 74 GLN A CA 1
ATOM 579 C C . GLN A 1 74 ? 4.940 -12.855 2.726 1.00 85.81 74 GLN A C 1
ATOM 581 O O . GLN A 1 74 ? 4.166 -13.802 2.608 1.00 85.81 74 GLN A O 1
ATOM 586 N N . GLY A 1 75 ? 4.595 -11.716 3.330 1.00 86.19 75 GLY A N 1
ATOM 587 C CA . GLY A 1 75 ? 3.279 -11.475 3.907 1.00 86.19 75 GLY A CA 1
ATOM 588 C C . GLY A 1 75 ? 2.167 -11.591 2.866 1.00 86.19 75 GLY A C 1
ATOM 589 O O . GLY A 1 75 ? 1.183 -12.294 3.088 1.00 86.19 75 GLY A O 1
ATOM 590 N N . THR A 1 76 ? 2.354 -10.992 1.688 1.00 88.00 76 THR A N 1
ATOM 591 C CA . THR A 1 76 ? 1.390 -11.101 0.584 1.00 88.00 76 THR A CA 1
ATOM 592 C C . THR A 1 76 ? 1.283 -12.532 0.058 1.00 88.00 76 THR A C 1
ATOM 594 O O . THR A 1 76 ? 0.173 -13.039 -0.107 1.00 88.00 76 THR A O 1
ATOM 597 N N . HIS A 1 77 ? 2.415 -13.209 -0.156 1.00 87.62 77 HIS A N 1
ATOM 598 C CA . HIS A 1 77 ? 2.441 -14.597 -0.622 1.00 87.62 77 HIS A CA 1
ATOM 599 C C . HIS A 1 77 ? 1.726 -15.555 0.347 1.00 87.62 77 HIS A C 1
ATOM 601 O O . HIS A 1 77 ? 0.976 -16.430 -0.083 1.00 87.62 77 HIS A O 1
ATOM 607 N N . MET A 1 78 ? 1.890 -15.358 1.660 1.00 86.00 78 MET A N 1
ATOM 608 C CA . MET A 1 78 ? 1.208 -16.160 2.684 1.00 86.00 78 MET A CA 1
ATOM 609 C C . MET A 1 78 ? -0.311 -15.943 2.710 1.00 86.00 78 MET A C 1
ATOM 611 O O . MET A 1 78 ? -1.055 -16.878 3.001 1.00 86.00 78 MET A O 1
ATOM 615 N N . LEU A 1 79 ? -0.778 -14.723 2.432 1.00 84.94 79 LEU A N 1
ATOM 616 C CA . LEU A 1 79 ? -2.203 -14.375 2.476 1.00 84.94 79 LEU A CA 1
ATOM 617 C C . LEU A 1 79 ? -2.959 -14.790 1.211 1.00 84.94 79 LEU A C 1
ATOM 619 O O . LEU A 1 79 ? -4.155 -15.077 1.275 1.00 84.94 79 LEU A O 1
ATOM 623 N N . ALA A 1 80 ? -2.283 -14.815 0.064 1.00 77.19 80 ALA A N 1
ATOM 624 C CA . ALA A 1 80 ? -2.903 -15.088 -1.221 1.00 77.19 80 ALA A CA 1
ATOM 625 C C . ALA A 1 80 ? -2.083 -16.108 -2.020 1.00 77.19 80 ALA A C 1
ATOM 627 O O . ALA A 1 80 ? -1.087 -15.773 -2.657 1.00 77.19 80 ALA A O 1
ATOM 628 N N . SER A 1 81 ? -2.589 -17.344 -2.090 1.00 66.56 81 SER A N 1
ATOM 629 C CA . SER A 1 81 ? -1.959 -18.492 -2.769 1.00 66.56 81 SER A CA 1
ATOM 630 C C . SER A 1 81 ? -1.767 -18.348 -4.286 1.00 66.56 81 SER A C 1
ATOM 632 O O . SER A 1 81 ? -1.327 -19.288 -4.940 1.00 66.56 81 SER A O 1
ATOM 634 N N . ARG A 1 82 ? -2.142 -17.202 -4.865 1.00 80.81 82 ARG A N 1
ATOM 635 C CA . ARG A 1 82 ? -2.063 -16.924 -6.305 1.00 80.81 82 ARG A CA 1
ATOM 636 C C . ARG A 1 82 ? -0.850 -16.090 -6.703 1.00 80.81 82 ARG A C 1
ATOM 638 O O . ARG A 1 82 ? -0.637 -15.912 -7.896 1.00 80.81 82 ARG A O 1
ATOM 645 N N . PHE A 1 83 ? -0.123 -15.533 -5.738 1.00 85.44 83 PHE A N 1
ATOM 646 C CA . PHE A 1 83 ? 1.116 -14.819 -6.016 1.00 85.44 83 PHE A CA 1
ATOM 647 C C . PHE A 1 83 ? 2.276 -15.794 -5.931 1.00 85.44 83 PHE A C 1
ATOM 649 O O . PHE A 1 83 ? 2.398 -16.492 -4.928 1.00 85.44 83 PHE A O 1
ATOM 656 N N . ASP A 1 84 ? 3.139 -15.800 -6.938 1.00 87.19 84 ASP A N 1
ATOM 657 C CA . ASP A 1 84 ? 4.402 -16.528 -6.868 1.00 87.19 84 ASP A CA 1
ATOM 658 C C . ASP A 1 84 ? 5.498 -15.627 -6.298 1.00 87.19 84 ASP A C 1
ATOM 660 O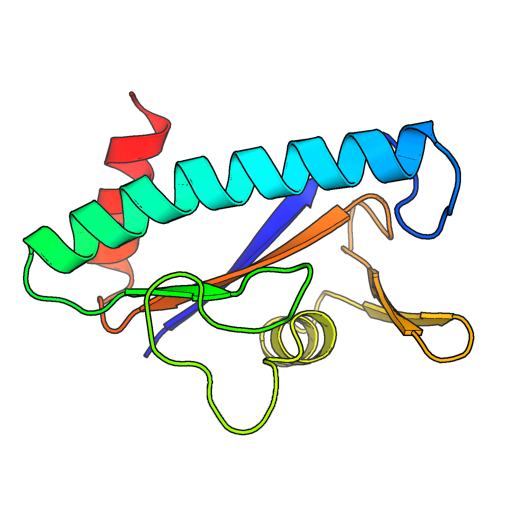 O . ASP A 1 84 ? 5.387 -14.398 -6.291 1.00 87.19 84 ASP A O 1
ATOM 664 N N . VAL A 1 85 ? 6.575 -16.239 -5.810 1.00 86.75 85 VAL A N 1
ATOM 665 C CA . VAL A 1 85 ? 7.767 -15.519 -5.362 1.00 86.75 85 VAL A CA 1
ATOM 666 C C . VAL A 1 85 ? 8.960 -16.020 -6.153 1.00 86.75 85 VAL A C 1
ATOM 668 O O . VAL A 1 85 ? 9.241 -17.218 -6.190 1.00 86.75 85 VAL A O 1
ATOM 671 N N . GLN A 1 86 ? 9.676 -15.090 -6.773 1.00 84.31 86 GLN A N 1
ATOM 672 C CA . GLN A 1 86 ? 10.920 -15.368 -7.468 1.00 84.31 86 GLN A CA 1
ATOM 673 C C . GLN A 1 86 ? 12.102 -14.835 -6.667 1.00 84.31 86 GLN A C 1
ATOM 675 O O . GLN A 1 86 ? 12.115 -13.683 -6.235 1.00 84.31 86 GLN A O 1
ATOM 680 N N . ASN A 1 87 ? 13.133 -15.663 -6.530 1.00 82.25 87 ASN A N 1
ATOM 681 C CA . ASN A 1 87 ? 14.399 -15.248 -5.942 1.00 82.25 87 ASN A CA 1
ATOM 682 C C . ASN A 1 87 ? 15.278 -14.608 -7.016 1.00 82.25 87 ASN A C 1
ATOM 684 O O . ASN A 1 87 ? 15.611 -15.246 -8.017 1.00 82.25 87 ASN A O 1
ATOM 688 N N . VAL A 1 88 ? 15.685 -13.361 -6.789 1.00 75.31 88 VAL A N 1
ATOM 689 C CA . VAL A 1 88 ? 16.656 -12.649 -7.623 1.00 75.31 88 VAL A CA 1
ATOM 690 C C . VAL A 1 88 ? 17.835 -12.265 -6.735 1.00 75.31 88 VAL A C 1
ATOM 692 O O . VAL A 1 88 ? 17.859 -11.214 -6.095 1.00 75.31 88 VAL A O 1
ATOM 695 N N . GLY A 1 89 ? 18.811 -13.172 -6.646 1.00 75.31 89 GLY A N 1
ATOM 696 C CA . GLY A 1 89 ? 19.957 -13.026 -5.749 1.00 75.31 89 GLY A CA 1
ATOM 697 C C . GLY A 1 89 ? 19.533 -13.062 -4.280 1.00 75.31 89 GLY A C 1
ATOM 698 O O . GLY A 1 89 ? 19.058 -14.088 -3.801 1.00 75.31 89 GLY A O 1
ATOM 699 N N . CYS A 1 90 ? 19.720 -11.947 -3.569 1.00 66.19 90 CYS A N 1
ATOM 700 C CA . CYS A 1 90 ? 19.318 -11.789 -2.168 1.00 66.19 90 CYS A CA 1
ATOM 701 C C . CYS A 1 90 ? 17.896 -11.228 -1.983 1.00 66.19 90 CYS A C 1
ATOM 703 O O . CYS A 1 90 ? 17.405 -11.198 -0.854 1.00 66.19 90 CYS A O 1
ATOM 705 N N . CYS A 1 91 ? 17.234 -10.795 -3.060 1.00 72.44 91 CYS A N 1
ATOM 706 C CA . CYS A 1 91 ? 15.902 -10.201 -3.002 1.00 72.44 91 CYS A CA 1
ATOM 707 C C . CYS A 1 91 ? 14.825 -11.214 -3.402 1.00 72.44 91 CYS A C 1
ATOM 709 O O . CYS A 1 91 ? 15.008 -12.015 -4.321 1.00 72.44 91 CYS A O 1
ATOM 711 N N . HIS A 1 92 ? 13.678 -11.135 -2.731 1.00 81.44 92 HIS A N 1
ATOM 712 C CA . HIS A 1 92 ? 12.467 -11.856 -3.110 1.00 81.44 92 HIS A CA 1
ATOM 713 C C . HIS A 1 92 ? 11.569 -10.896 -3.884 1.00 81.44 92 HIS A C 1
ATOM 715 O O . HIS A 1 92 ? 11.330 -9.780 -3.427 1.00 81.44 92 HIS A O 1
ATOM 721 N N . ILE A 1 93 ? 11.081 -11.319 -5.045 1.00 86.00 93 ILE A N 1
ATOM 722 C CA . ILE A 1 93 ? 10.192 -10.528 -5.894 1.00 86.00 93 ILE A CA 1
ATOM 723 C C . ILE A 1 93 ? 8.838 -11.220 -5.944 1.00 86.00 93 ILE A C 1
ATOM 725 O O . ILE A 1 93 ? 8.757 -12.412 -6.236 1.00 86.00 93 ILE A O 1
ATOM 729 N N . LEU A 1 94 ? 7.781 -10.464 -5.656 1.00 91.19 94 LEU A N 1
ATOM 730 C CA . LEU A 1 94 ? 6.409 -10.933 -5.782 1.00 91.19 94 LEU A CA 1
ATOM 731 C C . LEU A 1 94 ? 5.989 -10.923 -7.259 1.00 91.19 94 LEU A C 1
ATOM 733 O O . LEU A 1 94 ? 6.206 -9.933 -7.957 1.00 91.19 94 LEU A O 1
ATOM 737 N N . LEU A 1 95 ? 5.355 -11.998 -7.720 1.00 92.94 95 LEU A N 1
ATOM 738 C CA . LEU A 1 95 ? 4.814 -12.122 -9.069 1.00 92.94 95 LEU A CA 1
ATOM 739 C C . LEU A 1 95 ? 3.287 -12.193 -9.009 1.00 92.94 95 LEU A C 1
ATOM 741 O O . LEU A 1 95 ? 2.709 -13.141 -8.476 1.00 92.94 95 LEU A O 1
ATOM 745 N N . HIS A 1 96 ? 2.618 -11.186 -9.571 1.00 94.38 96 HIS A N 1
ATOM 746 C CA . HIS A 1 96 ? 1.163 -11.193 -9.715 1.00 94.38 96 HIS A CA 1
ATOM 747 C C . HIS A 1 96 ? 0.748 -12.151 -10.845 1.00 94.38 96 HIS A C 1
ATOM 749 O O . HIS A 1 96 ? 1.338 -12.091 -11.923 1.00 94.38 96 HIS A O 1
ATOM 755 N N . PRO A 1 97 ? -0.321 -12.952 -10.696 1.00 92.06 97 PRO A N 1
ATOM 756 C CA . PRO A 1 97 ? -0.716 -13.966 -11.686 1.00 92.06 97 PRO A CA 1
ATOM 757 C C . PRO A 1 97 ? -1.030 -13.405 -13.083 1.00 92.06 97 PRO A C 1
ATOM 759 O O . PRO A 1 97 ? -1.021 -14.136 -14.068 1.00 92.06 97 PRO A O 1
ATOM 762 N N . THR A 1 98 ? -1.336 -12.109 -13.183 1.00 94.75 98 THR A N 1
ATOM 763 C CA . THR A 1 98 ? -1.641 -11.431 -14.457 1.00 94.75 98 THR A CA 1
ATOM 764 C C . THR A 1 98 ? -0.583 -10.412 -14.873 1.00 94.75 98 THR A C 1
ATOM 766 O O . THR A 1 98 ? -0.477 -10.091 -16.052 1.00 94.75 98 THR A O 1
ATOM 769 N N . TRP A 1 99 ? 0.166 -9.852 -13.921 1.00 96.12 99 TRP A N 1
ATOM 770 C CA . TRP A 1 99 ? 1.092 -8.739 -14.183 1.00 96.12 99 TRP A CA 1
ATOM 771 C C . TRP A 1 99 ? 2.553 -9.133 -13.951 1.00 96.12 99 TRP A C 1
ATOM 773 O O . TRP A 1 99 ? 3.442 -8.325 -14.191 1.00 96.12 99 TRP A O 1
ATOM 783 N N . SER A 1 100 ? 2.815 -10.368 -13.518 1.00 94.81 100 SER A N 1
ATOM 784 C CA . SER A 1 100 ? 4.143 -10.870 -13.166 1.00 94.81 100 SER A CA 1
ATOM 785 C C . SER A 1 100 ? 4.867 -9.876 -12.248 1.00 94.81 100 SER A C 1
ATOM 787 O O . SER A 1 100 ? 4.292 -9.464 -11.241 1.00 94.81 100 SER A O 1
ATOM 789 N N . SER A 1 101 ? 6.086 -9.465 -12.598 1.00 94.50 101 SER A N 1
ATOM 790 C CA . SER A 1 101 ? 6.903 -8.483 -11.878 1.00 94.50 101 SER A CA 1
ATOM 791 C C . SER A 1 101 ? 6.573 -7.020 -12.204 1.00 94.50 101 SER A C 1
ATOM 793 O O . SER A 1 101 ? 7.217 -6.116 -11.679 1.00 94.50 101 SER A O 1
ATOM 795 N N . TYR A 1 102 ? 5.571 -6.737 -13.040 1.00 96.69 102 TYR A N 1
ATOM 796 C CA . TYR A 1 102 ? 5.130 -5.374 -13.364 1.00 96.69 102 TYR A CA 1
ATOM 797 C C . TYR A 1 102 ? 4.172 -4.862 -12.283 1.00 96.69 102 TYR A C 1
ATOM 799 O O . TYR A 1 102 ? 3.048 -4.435 -12.566 1.00 96.69 102 TYR A O 1
ATOM 807 N N . ILE A 1 103 ? 4.602 -4.962 -11.024 1.00 95.44 103 ILE A N 1
ATOM 808 C CA . ILE A 1 103 ? 3.824 -4.587 -9.848 1.00 95.44 103 ILE A CA 1
ATOM 809 C C . ILE A 1 103 ? 4.668 -3.889 -8.790 1.00 95.44 103 ILE A C 1
ATOM 811 O O . ILE A 1 103 ? 5.842 -4.202 -8.609 1.00 95.44 103 ILE A O 1
ATOM 815 N N . TYR A 1 104 ? 4.030 -3.008 -8.032 1.00 93.44 104 TYR A N 1
ATOM 816 C CA . TYR A 1 104 ? 4.581 -2.414 -6.823 1.00 93.44 104 TYR A CA 1
ATOM 817 C C . TYR A 1 104 ? 3.716 -2.843 -5.625 1.00 93.44 104 TYR A C 1
ATOM 819 O O . TYR A 1 104 ? 2.589 -2.347 -5.490 1.00 93.44 104 TYR A O 1
ATOM 827 N N . PRO A 1 105 ? 4.167 -3.829 -4.823 1.00 92.62 105 PRO A N 1
ATOM 828 C CA . PRO A 1 105 ? 3.424 -4.321 -3.670 1.00 92.62 105 PRO A CA 1
ATOM 829 C C . PRO A 1 105 ? 3.589 -3.395 -2.460 1.00 92.62 105 PRO A C 1
ATOM 831 O O . PRO A 1 105 ? 4.650 -2.819 -2.229 1.00 92.62 105 PRO A O 1
ATOM 834 N N . SER A 1 106 ? 2.530 -3.261 -1.672 1.00 93.81 106 SER A N 1
ATOM 835 C CA . SER A 1 106 ? 2.502 -2.512 -0.412 1.00 93.81 106 SER A CA 1
ATOM 836 C C . SER A 1 106 ? 1.441 -3.120 0.506 1.00 93.81 106 SER A C 1
ATOM 838 O O . SER A 1 106 ? 0.600 -3.886 0.029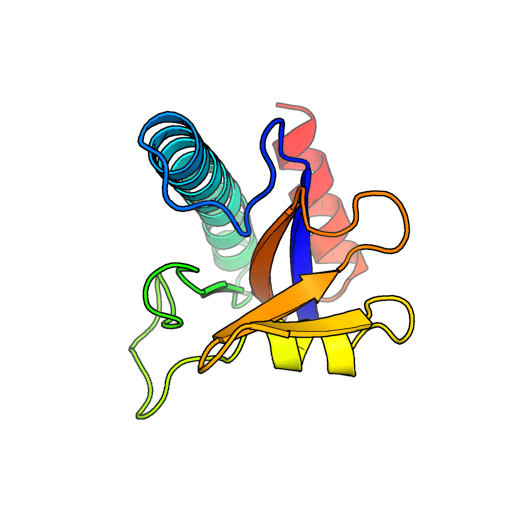 1.00 93.81 106 SER A O 1
ATOM 840 N N . THR A 1 107 ? 1.42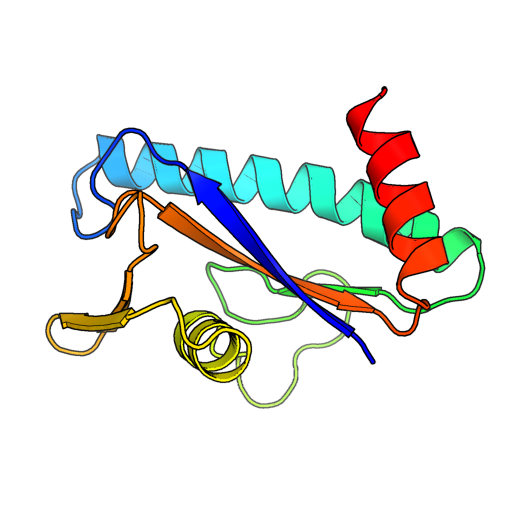2 -2.776 1.796 1.00 95.62 107 THR A N 1
ATOM 841 C CA . THR A 1 107 ? 0.440 -3.350 2.732 1.00 95.62 107 THR A CA 1
ATOM 842 C C . THR A 1 107 ? -0.188 -2.305 3.648 1.00 95.62 107 THR A C 1
ATOM 844 O O . THR A 1 107 ? 0.501 -1.488 4.260 1.00 95.62 107 THR A O 1
ATOM 847 N N . LEU A 1 108 ? -1.515 -2.379 3.779 1.00 97.00 108 LEU A N 1
ATOM 848 C CA . LEU A 1 108 ? -2.308 -1.661 4.774 1.00 97.00 108 LEU A CA 1
ATOM 849 C C . LEU A 1 108 ? -2.753 -2.617 5.885 1.00 97.00 108 LEU A C 1
ATOM 851 O O . LEU A 1 108 ? -3.127 -3.764 5.635 1.00 97.00 108 LEU A O 1
ATOM 855 N N . PHE A 1 109 ? -2.761 -2.127 7.119 1.00 97.31 109 PHE A N 1
ATOM 856 C CA . PHE A 1 109 ? -3.224 -2.848 8.296 1.00 97.31 109 PHE A CA 1
ATOM 857 C C . PHE A 1 109 ? -4.363 -2.091 8.954 1.00 97.31 109 PHE A C 1
ATOM 859 O O . PHE A 1 109 ? -4.342 -0.865 9.032 1.00 97.31 109 PHE A O 1
ATOM 866 N N . THR A 1 110 ? -5.357 -2.813 9.469 1.00 98.25 110 THR A N 1
ATOM 867 C CA . THR A 1 110 ? -6.419 -2.185 10.259 1.00 98.25 110 THR A CA 1
ATOM 868 C C . THR A 1 110 ? -7.095 -3.150 11.229 1.00 98.25 110 THR A C 1
ATOM 870 O O . THR A 1 110 ? -7.142 -4.365 11.018 1.00 98.25 110 THR A O 1
ATOM 873 N N . THR A 1 111 ? -7.638 -2.614 12.322 1.00 98.31 111 THR A N 1
ATOM 874 C CA . THR A 1 111 ? -8.583 -3.334 13.187 1.00 98.31 111 THR A CA 1
ATOM 875 C C . THR A 1 111 ? -10.033 -3.194 12.728 1.00 98.31 111 THR A C 1
ATOM 877 O O . THR A 1 111 ? -10.888 -3.904 13.258 1.00 98.31 111 THR A O 1
ATOM 880 N N . ALA A 1 112 ? -10.312 -2.335 11.744 1.00 98.12 112 ALA A N 1
ATOM 881 C CA . ALA A 1 112 ? -11.646 -2.165 11.196 1.00 98.12 112 ALA A CA 1
ATOM 882 C C . ALA A 1 112 ? -12.155 -3.462 10.540 1.00 98.12 112 ALA A C 1
ATOM 884 O O . ALA A 1 112 ? -11.389 -4.147 9.853 1.00 98.12 112 ALA A O 1
ATOM 885 N N . PRO A 1 113 ? -13.440 -3.809 10.724 1.00 97.94 113 PRO A N 1
ATOM 886 C CA . PRO A 1 113 ? -14.092 -4.861 9.953 1.00 97.94 113 PRO A CA 1
ATOM 887 C C . PRO A 1 113 ? -14.066 -4.573 8.445 1.00 97.94 113 PRO A C 1
ATOM 889 O O . PRO A 1 113 ? -13.996 -3.419 8.017 1.00 97.94 113 PRO A O 1
ATOM 892 N N . SER A 1 114 ? -14.150 -5.621 7.622 1.00 97.12 114 SER A N 1
ATOM 893 C CA . SER A 1 114 ? -13.997 -5.499 6.166 1.00 97.12 114 SER A CA 1
ATOM 894 C C . SER A 1 114 ? -15.092 -4.659 5.508 1.00 97.12 114 SER A C 1
ATOM 896 O O . SER A 1 114 ? -14.812 -3.957 4.543 1.00 97.12 114 SER A O 1
ATOM 898 N N . ASP A 1 115 ? -16.320 -4.685 6.029 1.00 97.81 115 ASP A N 1
ATOM 899 C CA . ASP A 1 115 ? -17.426 -3.865 5.524 1.00 97.81 115 ASP A CA 1
ATOM 900 C C . ASP A 1 115 ? -17.218 -2.367 5.798 1.00 97.81 115 ASP A C 1
ATOM 902 O O . ASP A 1 115 ? -17.633 -1.528 5.001 1.00 97.81 115 ASP A O 1
ATOM 906 N N . ILE A 1 116 ? -16.548 -2.024 6.901 1.00 98.00 116 ILE A N 1
ATOM 907 C CA . ILE A 1 116 ? -16.184 -0.644 7.235 1.00 98.00 116 ILE A CA 1
ATOM 908 C C . ILE A 1 116 ? -15.017 -0.179 6.369 1.00 98.00 116 ILE A C 1
ATOM 910 O O . ILE A 1 116 ? -15.084 0.907 5.797 1.00 98.00 116 ILE A O 1
ATOM 914 N N . LEU A 1 117 ? -13.975 -1.006 6.232 1.00 97.88 117 LEU A N 1
ATOM 915 C CA . LEU A 1 117 ? -12.845 -0.695 5.360 1.00 97.88 117 LEU A CA 1
ATOM 916 C C . LEU A 1 117 ? -13.304 -0.477 3.913 1.00 97.88 117 LEU A C 1
ATOM 918 O O . LEU A 1 117 ? -12.892 0.501 3.299 1.00 97.88 117 LEU A O 1
ATOM 922 N N . GLN A 1 118 ? -14.188 -1.335 3.394 1.00 97.25 118 GLN A N 1
ATOM 923 C CA . GLN A 1 118 ? -14.722 -1.190 2.040 1.00 97.25 118 GLN A CA 1
ATOM 924 C C . GLN A 1 118 ? -15.437 0.153 1.857 1.00 97.25 118 GLN A C 1
ATOM 926 O O . GLN A 1 118 ? -15.127 0.870 0.914 1.00 97.25 118 GLN A O 1
ATOM 931 N N . LYS A 1 119 ? -16.316 0.544 2.793 1.00 97.38 119 LYS A N 1
ATOM 932 C CA . LYS A 1 119 ? -17.000 1.850 2.746 1.00 97.38 119 LYS A CA 1
ATOM 933 C C . LYS A 1 119 ? -16.016 3.018 2.713 1.00 97.38 119 LYS A C 1
ATOM 935 O O . LYS A 1 119 ? -16.201 3.940 1.932 1.00 97.38 119 LYS A O 1
ATOM 940 N N . VAL A 1 120 ? -14.970 2.971 3.539 1.00 97.81 120 VAL A N 1
ATOM 941 C CA . VAL A 1 120 ? -13.937 4.019 3.565 1.00 97.81 120 VAL A CA 1
ATOM 942 C C . VAL A 1 120 ? -13.160 4.079 2.250 1.00 97.81 120 VAL A C 1
ATOM 944 O O . VAL A 1 120 ? -12.900 5.167 1.744 1.00 97.81 120 VAL A O 1
ATOM 947 N N . ILE A 1 121 ? -12.796 2.929 1.682 1.00 96.31 121 ILE A N 1
ATOM 948 C CA . ILE A 1 121 ? -12.111 2.873 0.387 1.00 96.31 121 ILE A CA 1
ATOM 949 C C . ILE A 1 121 ? -13.011 3.439 -0.720 1.00 96.31 121 ILE A C 1
ATOM 951 O O . ILE A 1 121 ? -12.542 4.245 -1.521 1.00 96.31 121 ILE A O 1
ATOM 955 N N . ASP A 1 122 ? -14.293 3.070 -0.735 1.00 95.62 122 ASP A N 1
ATOM 956 C CA . ASP A 1 122 ? -15.262 3.562 -1.717 1.00 95.62 122 ASP A CA 1
ATOM 957 C C . ASP A 1 122 ? -15.451 5.085 -1.607 1.00 95.62 122 ASP A C 1
ATOM 959 O O . ASP A 1 122 ? -15.474 5.770 -2.626 1.00 95.62 122 ASP A O 1
ATOM 963 N N . GLU A 1 123 ? -15.514 5.636 -0.386 1.00 94.75 123 GLU A N 1
ATOM 964 C CA . GLU A 1 123 ? -15.563 7.088 -0.142 1.00 94.75 123 GLU A CA 1
ATOM 965 C C . GLU A 1 123 ? -14.363 7.819 -0.772 1.00 94.75 123 GLU A C 1
ATOM 967 O O . GLU A 1 123 ? -14.542 8.888 -1.347 1.00 94.75 123 GLU A O 1
ATOM 972 N N . ILE A 1 124 ? -13.159 7.243 -0.680 1.00 93.50 124 ILE A N 1
ATOM 973 C CA . ILE A 1 124 ? -11.902 7.874 -1.119 1.00 93.50 124 ILE A CA 1
ATOM 974 C C . ILE A 1 124 ? -11.669 7.729 -2.626 1.00 93.50 124 ILE A C 1
ATOM 976 O O . ILE A 1 124 ? -11.112 8.627 -3.248 1.00 93.50 124 ILE A O 1
ATOM 980 N N . ILE A 1 125 ? -12.067 6.606 -3.229 1.00 85.56 125 ILE A N 1
ATOM 981 C CA . ILE A 1 125 ? -11.893 6.377 -4.674 1.00 85.56 125 ILE A CA 1
ATOM 982 C C . ILE A 1 125 ? -12.915 7.178 -5.500 1.00 85.56 125 ILE A C 1
ATOM 984 O O . ILE A 1 125 ? -12.666 7.468 -6.668 1.00 85.56 125 ILE A O 1
ATOM 988 N N . LEU A 1 126 ? -14.068 7.523 -4.916 1.00 72.88 126 LEU A N 1
ATOM 989 C CA . LEU A 1 126 ? -15.128 8.286 -5.588 1.00 72.88 126 LEU A CA 1
ATOM 990 C C . LEU A 1 126 ? -14.966 9.815 -5.489 1.00 72.88 126 LEU A C 1
ATOM 992 O O . LEU A 1 126 ? -15.751 10.535 -6.111 1.00 72.88 126 LEU A O 1
ATOM 996 N N . THR A 1 127 ? -13.987 10.302 -4.723 1.00 58.38 127 THR A N 1
ATOM 997 C CA . THR A 1 127 ? -13.579 11.720 -4.646 1.00 58.38 127 THR A CA 1
ATOM 998 C C . THR A 1 127 ? -12.486 12.064 -5.641 1.00 58.38 127 THR A C 1
ATOM 1000 O O . THR A 1 127 ? -12.586 13.158 -6.240 1.00 58.38 127 THR A O 1
#

Foldseek 3Di:
DDKDKDKDFAPDQCVDDDPVNVVRLVVVLVVCVVLQVQLQVVCVVVVWGKFWQRLVQQATPPDDGDPDHHDQQVVVCVVDVQWDWDDDDPDIAIQHNPRTRSIDIIIMDIPDDPVVSVVSSVVSVVD

pLDDT: mean 92.28, std 7.27, range [58.38, 98.38]

Organism: NCBI:txid101091

InterPro domains:
  IPR019362 Methylmalonic aciduria and homocystinuria type D protein [PF10229] (1-116)
  IPR019362 Methylmalonic aciduria and homocystinuria type D protein [PTHR13192] (2-122)

Radius of gyration: 14.8 Å; chains: 1; bounding box: 37×30×33 Å

Sequence (127 aa):
MLVIPVIQKCQHDMVGITKEVNYERDVRLELFVQWGKLVVDRIKAIGMWADIMDPASGFPVFGEAGPSPYPDVQGTHMLASRFDVQNVGCCHILLHPTWSSYIYPSTLFTTAPSDILQKVIDEIILT

Secondary structure (DSSP, 8-state):
-EEEEEEEEPSS-TT--SHHHHHHHHHHHHHHHHHHHHHHHHHHHTT--EEEB-TTT-SBSSS---SS---HHHHHHHH-TT-EEEEETTEEEEEBTTTBT-EEEEEEEESS-HHHHHHHHHHHHT-